Protein AF-X7YK56-F1 (afdb_monomer_lite)

Sequence (163 aa):
MDCATTHVDAEMVADALDAVDDEVVVVGERPVTVESLWHTVLRSVLGGCQGSVAVVHPSWWATSRVDVIKAAAGQLADSVTMRPRSSLLVRASPNPPHTTVIVEIASRMVVIIAATVGAEPRRGQPASVAEAVTRVIAATARRWRLWCSTHRAPSLELPRWPR

Radius of gyration: 20.04 Å; chains: 1; bounding box: 57×32×48 Å

Organism: NCBI:txid1299334

Foldseek 3Di:
DDQDQADADPVLVVQLVVCLVPQWDQDPNDIDGSLVSLLVRVCNRRVQDAEEEEDEDAPPDDVSSVVSNLVSVVVRYPHYHYDHNLVVVLVVDPDHQQLDWDWDDDPFWIWIDHPDIDIDGPDDDPVVSVVVVVVVSVVSVVVVVVCCVVDVPPPCPPPPDDD

Secondary structure (DSSP, 8-state):
---------HHHHHHHHHSTTSSEEEETTEEEEHHHHHHHHHHHHHTT--SEEEEEE-TTS-HHHHHHHHHHHHTT-SEEEEEEHHHHHHHH-SS-GGG--EEEE-SSEEEEESSSEEEEE--S-HHHHHHHHHHHHHHHHHHHHHHHHHSPPP---------

pLDDT: mean 86.3, std 15.3, range [30.53, 97.44]

Structure (mmCIF, N/CA/C/O backbone):
data_AF-X7YK56-F1
#
_entry.id   AF-X7YK56-F1
#
loop_
_atom_site.group_PDB
_atom_site.id
_atom_site.type_symbol
_atom_site.label_atom_id
_atom_site.label_alt_id
_atom_site.label_comp_id
_atom_site.label_asym_id
_atom_site.label_entity_id
_atom_site.label_seq_id
_atom_site.pdbx_PDB_ins_code
_atom_site.Cartn_x
_atom_site.Cartn_y
_atom_site.Cartn_z
_atom_site.occupancy
_atom_site.B_iso_or_equiv
_atom_site.auth_seq_id
_atom_site.auth_comp_id
_atom_site.auth_asym_id
_atom_site.auth_atom_id
_atom_site.pdbx_PDB_model_num
ATOM 1 N N . MET A 1 1 ? 6.144 -5.719 27.158 1.00 49.34 1 MET A N 1
ATOM 2 C CA . MET A 1 1 ? 5.076 -5.596 26.148 1.00 49.34 1 MET A CA 1
ATOM 3 C C . MET A 1 1 ? 5.137 -6.834 25.287 1.00 49.34 1 MET A C 1
ATOM 5 O O . MET A 1 1 ? 6.094 -6.962 24.537 1.00 49.34 1 MET A O 1
ATOM 9 N N . ASP A 1 2 ? 4.191 -7.752 25.452 1.00 52.22 2 ASP A N 1
ATOM 10 C CA . ASP A 1 2 ? 4.101 -8.936 24.602 1.00 52.22 2 ASP A CA 1
ATOM 11 C C . ASP A 1 2 ? 3.006 -8.669 23.565 1.00 52.22 2 ASP A C 1
ATOM 13 O O . ASP A 1 2 ? 1.824 -8.620 23.899 1.00 52.22 2 ASP A O 1
ATOM 17 N N . CYS A 1 3 ? 3.415 -8.357 22.336 1.00 56.16 3 CYS A N 1
ATOM 18 C CA . CYS A 1 3 ? 2.498 -8.197 21.212 1.00 56.16 3 CYS A CA 1
ATOM 19 C C . CYS A 1 3 ? 2.292 -9.570 20.584 1.00 56.16 3 CYS A C 1
ATOM 21 O O . CYS A 1 3 ? 2.964 -9.920 19.616 1.00 56.16 3 CYS A O 1
ATOM 23 N N . ALA A 1 4 ? 1.399 -10.373 21.159 1.00 58.31 4 ALA A N 1
ATOM 24 C CA . ALA A 1 4 ? 0.997 -11.612 20.517 1.00 58.31 4 ALA A CA 1
ATOM 25 C C . ALA A 1 4 ? 0.140 -11.266 19.293 1.00 58.31 4 ALA A C 1
ATOM 27 O O . ALA A 1 4 ? -0.966 -10.740 19.430 1.00 58.31 4 ALA A O 1
ATOM 28 N N . THR A 1 5 ? 0.649 -11.550 18.093 1.00 56.50 5 THR A N 1
ATOM 29 C CA . THR A 1 5 ? -0.147 -11.479 16.865 1.00 56.50 5 THR A CA 1
ATOM 30 C C . THR A 1 5 ? -1.326 -12.432 17.019 1.00 56.50 5 THR A C 1
ATOM 32 O O . THR A 1 5 ? -1.140 -13.649 17.071 1.00 56.50 5 THR A O 1
ATOM 35 N N . THR A 1 6 ? -2.538 -11.894 17.135 1.00 66.94 6 THR A N 1
ATOM 36 C CA . THR A 1 6 ? -3.734 -12.740 17.157 1.00 66.94 6 THR A CA 1
ATOM 37 C C . THR A 1 6 ? -4.018 -13.264 15.751 1.00 66.94 6 THR A C 1
ATOM 39 O O . THR A 1 6 ? -3.553 -12.698 14.760 1.00 66.94 6 THR A O 1
ATOM 42 N N . HIS A 1 7 ? -4.739 -14.381 15.647 1.00 76.00 7 HIS A N 1
ATOM 43 C CA . HIS A 1 7 ? -5.155 -14.910 14.352 1.00 76.00 7 HIS A CA 1
ATOM 44 C C . HIS A 1 7 ? -6.136 -13.928 13.699 1.00 76.00 7 HIS A C 1
ATOM 46 O O . HIS A 1 7 ? -7.290 -13.828 14.114 1.00 76.00 7 HIS A O 1
ATOM 52 N N . VAL A 1 8 ? -5.659 -13.195 12.696 1.00 80.88 8 VAL A N 1
ATOM 53 C CA . VAL A 1 8 ? -6.471 -12.257 11.920 1.00 80.88 8 VAL A CA 1
ATOM 54 C C . VAL A 1 8 ? -7.225 -13.035 10.850 1.00 80.88 8 VAL A C 1
ATOM 56 O O . VAL A 1 8 ? -6.650 -13.894 10.183 1.00 80.88 8 VAL A O 1
ATOM 59 N N . ASP A 1 9 ? -8.507 -12.731 10.687 1.00 89.19 9 ASP A N 1
ATOM 60 C CA . ASP A 1 9 ? -9.318 -13.281 9.606 1.00 89.19 9 ASP A CA 1
ATOM 61 C C . ASP A 1 9 ? -8.779 -12.812 8.242 1.00 89.19 9 ASP A C 1
ATOM 63 O O . ASP A 1 9 ? -8.762 -11.618 7.933 1.00 89.19 9 ASP A O 1
ATOM 67 N N . ALA A 1 10 ? -8.299 -13.763 7.440 1.00 89.88 10 ALA A N 1
ATOM 68 C CA . ALA A 1 10 ? -7.692 -13.487 6.146 1.00 89.88 10 ALA A CA 1
ATOM 69 C C . ALA A 1 10 ? -8.702 -12.962 5.114 1.00 89.88 10 ALA A C 1
ATOM 71 O O . ALA A 1 10 ? -8.313 -12.172 4.255 1.00 89.88 10 ALA A O 1
ATOM 72 N N . GLU A 1 11 ? -9.972 -13.368 5.203 1.00 90.38 11 GLU A N 1
ATOM 73 C CA . GLU A 1 11 ? -11.037 -12.893 4.313 1.00 90.38 11 GLU A CA 1
ATOM 74 C C . GLU A 1 11 ? -11.353 -11.427 4.619 1.00 90.38 11 GLU A C 1
ATOM 76 O O . GLU A 1 11 ? -11.296 -10.581 3.732 1.00 90.38 11 GLU A O 1
ATOM 81 N N . MET A 1 12 ? -11.497 -11.084 5.901 1.00 91.38 12 MET A N 1
ATOM 82 C CA . MET A 1 12 ? -11.700 -9.699 6.339 1.00 91.38 12 MET A CA 1
ATOM 83 C C . MET A 1 12 ? -10.543 -8.768 5.936 1.00 91.38 12 MET A C 1
ATOM 85 O O . MET A 1 12 ? -10.759 -7.605 5.590 1.00 91.38 12 MET A O 1
ATOM 89 N N . VAL A 1 13 ? -9.299 -9.259 5.982 1.00 93.12 13 VAL A N 1
ATOM 90 C CA . VAL A 1 13 ? -8.125 -8.506 5.507 1.00 93.12 13 VAL A CA 1
ATOM 91 C C . VAL A 1 13 ? -8.171 -8.309 3.993 1.00 93.12 13 VAL A C 1
ATOM 93 O O . VAL A 1 13 ? -7.821 -7.227 3.520 1.00 93.12 13 VAL A O 1
ATOM 96 N N . ALA A 1 14 ? -8.576 -9.331 3.238 1.00 91.94 14 ALA A N 1
ATOM 97 C CA . ALA A 1 14 ? -8.719 -9.234 1.790 1.00 91.94 14 ALA A CA 1
ATOM 98 C C . ALA A 1 14 ? -9.797 -8.208 1.411 1.00 91.94 14 ALA A C 1
ATOM 100 O O . ALA A 1 14 ? -9.500 -7.295 0.644 1.00 91.94 14 ALA A O 1
ATOM 101 N N . ASP A 1 15 ? -10.972 -8.271 2.040 1.00 93.50 15 ASP A N 1
ATOM 102 C CA . ASP A 1 15 ? -12.063 -7.313 1.832 1.00 93.50 15 ASP A CA 1
ATOM 103 C C . ASP A 1 15 ? -11.620 -5.875 2.128 1.00 93.50 15 ASP A C 1
ATOM 105 O O . ASP A 1 15 ? -11.882 -4.958 1.350 1.00 93.50 15 ASP A O 1
ATOM 109 N N . ALA A 1 16 ? -10.890 -5.665 3.228 1.00 95.19 16 ALA A N 1
ATOM 110 C CA . ALA A 1 16 ? -10.372 -4.347 3.589 1.00 95.19 16 ALA A CA 1
ATOM 111 C C . ALA A 1 16 ? -9.365 -3.808 2.559 1.00 95.19 16 ALA A C 1
ATOM 113 O O . ALA A 1 16 ? -9.352 -2.610 2.264 1.00 95.19 16 ALA A O 1
ATOM 114 N N . LEU A 1 17 ? -8.508 -4.680 2.017 1.00 94.06 17 LEU A N 1
ATOM 115 C CA . LEU A 1 17 ? -7.522 -4.327 0.995 1.00 94.06 17 LEU A CA 1
ATOM 116 C C . LEU A 1 17 ? -8.164 -4.028 -0.362 1.00 94.06 17 LEU A C 1
ATOM 118 O O . LEU A 1 17 ? -7.694 -3.115 -1.047 1.00 94.06 17 LEU A O 1
ATOM 122 N N . ASP A 1 18 ? -9.197 -4.776 -0.741 1.00 93.25 18 ASP A N 1
ATOM 123 C CA . ASP A 1 18 ? -9.909 -4.593 -2.005 1.00 93.25 18 ASP A CA 1
ATOM 124 C C . ASP A 1 18 ? -10.793 -3.342 -1.973 1.00 93.25 18 ASP A C 1
ATOM 126 O O . ASP A 1 18 ? -10.782 -2.572 -2.932 1.00 93.25 18 ASP A O 1
ATOM 130 N N . ALA A 1 19 ? -11.452 -3.074 -0.842 1.00 95.62 19 ALA A N 1
ATOM 131 C CA . ALA A 1 19 ? -12.319 -1.913 -0.655 1.00 95.62 19 ALA A CA 1
ATOM 132 C C . ALA A 1 19 ? -11.589 -0.637 -0.203 1.00 95.62 19 ALA A C 1
ATOM 134 O O . ALA A 1 19 ? -12.224 0.360 0.114 1.00 95.62 19 ALA A O 1
ATOM 135 N N . VAL A 1 20 ? -10.253 -0.624 -0.128 1.00 95.81 20 VAL A N 1
ATOM 136 C CA . VAL A 1 20 ? -9.492 0.504 0.453 1.00 95.81 20 VAL A CA 1
ATOM 137 C C . VAL A 1 20 ? -9.708 1.852 -0.258 1.00 95.81 20 VAL A C 1
ATOM 139 O O . VAL A 1 20 ? -9.440 2.898 0.330 1.00 95.81 20 VAL A O 1
ATOM 142 N N . ASP A 1 21 ? -10.149 1.833 -1.519 1.00 95.19 21 ASP A N 1
ATOM 143 C CA . ASP A 1 21 ? -10.480 3.041 -2.288 1.00 95.19 21 ASP A CA 1
ATOM 144 C C . ASP A 1 21 ? -11.968 3.434 -2.198 1.00 95.19 21 ASP A C 1
ATOM 146 O O . ASP A 1 21 ? -12.344 4.488 -2.711 1.00 95.19 21 ASP A O 1
ATOM 150 N N . ASP A 1 22 ? -12.802 2.605 -1.570 1.00 95.25 22 ASP A N 1
ATOM 151 C CA . ASP A 1 22 ? -14.240 2.813 -1.437 1.00 95.25 22 ASP A CA 1
ATOM 152 C C . ASP A 1 22 ? -14.585 3.513 -0.112 1.00 95.25 22 ASP A C 1
ATOM 154 O O . ASP A 1 22 ? -13.800 3.564 0.837 1.00 95.25 22 ASP A O 1
ATOM 158 N N . GLU A 1 23 ? -15.796 4.063 -0.024 1.00 93.31 23 GLU A N 1
ATOM 159 C CA . GLU A 1 23 ? -16.310 4.649 1.223 1.00 93.31 23 GLU A CA 1
ATOM 160 C C . GLU A 1 23 ? -16.947 3.579 2.129 1.00 93.31 23 GLU A C 1
ATOM 162 O O . GLU A 1 23 ? -16.800 3.589 3.357 1.00 93.31 23 GLU A O 1
ATOM 167 N N . VAL A 1 24 ? -17.644 2.624 1.508 1.00 95.31 24 VAL A N 1
ATOM 168 C CA . VAL A 1 24 ? -18.434 1.576 2.159 1.00 95.31 24 VAL A CA 1
ATOM 169 C C . VAL A 1 24 ? -18.203 0.253 1.440 1.00 95.31 24 VAL A C 1
ATOM 171 O O . VAL A 1 24 ? -18.140 0.207 0.215 1.00 95.31 24 VAL A O 1
ATOM 174 N N . VAL A 1 25 ? -18.150 -0.829 2.211 1.00 95.31 25 VAL A N 1
ATOM 175 C CA . VAL A 1 25 ? -18.072 -2.210 1.728 1.00 95.31 25 VAL A CA 1
ATOM 176 C C . VAL A 1 25 ? -19.133 -3.059 2.418 1.00 95.31 25 VAL A C 1
ATOM 178 O O . VAL A 1 25 ? -19.546 -2.764 3.540 1.00 95.31 25 VAL A O 1
ATOM 181 N N . VAL A 1 26 ? -19.615 -4.100 1.744 1.00 93.31 26 VAL A N 1
ATOM 182 C CA . VAL A 1 26 ? -20.543 -5.068 2.336 1.00 93.31 26 VAL A CA 1
ATOM 183 C C . VAL A 1 26 ? -19.733 -6.230 2.897 1.00 93.31 26 VAL A C 1
ATOM 185 O O . VAL A 1 26 ? -19.114 -6.962 2.135 1.00 93.31 26 VAL A O 1
ATOM 188 N N . VAL A 1 27 ? -19.755 -6.401 4.219 1.00 89.44 27 VAL A N 1
ATOM 189 C CA . VAL A 1 27 ? -19.132 -7.544 4.904 1.00 89.44 27 VAL A CA 1
ATOM 190 C C . VAL A 1 27 ? -20.251 -8.466 5.381 1.00 89.44 27 VAL A C 1
ATOM 192 O O . VAL A 1 27 ? -21.111 -8.064 6.175 1.00 89.44 27 VAL A O 1
ATOM 195 N N . GLY A 1 28 ? -20.283 -9.691 4.850 1.00 86.75 28 GLY A N 1
ATOM 196 C CA . GLY A 1 28 ? -21.448 -10.572 4.951 1.00 86.75 28 GLY A CA 1
ATOM 197 C C . GLY A 1 28 ? -22.653 -9.960 4.230 1.00 86.75 28 GLY A C 1
ATOM 198 O O . GLY A 1 28 ? -22.683 -9.896 3.008 1.00 86.75 28 GLY A O 1
ATOM 199 N N . GLU A 1 29 ? -23.635 -9.471 4.990 1.00 89.50 29 GLU A N 1
ATOM 200 C CA . GLU A 1 29 ? -24.853 -8.830 4.459 1.00 89.50 29 GLU A CA 1
ATOM 201 C C . GLU A 1 29 ? -25.036 -7.390 4.968 1.00 89.50 29 GLU A C 1
ATOM 203 O O . GLU A 1 29 ? -26.120 -6.811 4.864 1.00 89.50 29 GLU A O 1
ATOM 208 N N . ARG A 1 30 ? -23.998 -6.801 5.577 1.00 92.62 30 ARG A N 1
ATOM 209 C CA . ARG A 1 30 ? -24.093 -5.486 6.223 1.00 92.62 30 ARG A CA 1
ATOM 210 C C . ARG A 1 30 ? -23.157 -4.474 5.565 1.00 92.62 30 ARG A C 1
ATOM 212 O O . ARG A 1 30 ? -21.960 -4.748 5.481 1.00 92.62 30 ARG A O 1
ATOM 219 N N . PRO A 1 31 ? -23.660 -3.294 5.153 1.00 95.44 31 PRO A N 1
ATOM 220 C CA . PRO A 1 31 ? -22.794 -2.202 4.736 1.00 95.44 31 PRO A CA 1
ATOM 221 C C . PRO A 1 31 ? -22.035 -1.654 5.951 1.00 95.44 31 PRO A C 1
ATOM 223 O O . PRO A 1 31 ? -22.635 -1.338 6.981 1.00 95.44 31 PRO A O 1
ATOM 226 N N . VAL A 1 32 ? -20.716 -1.536 5.827 1.00 95.75 32 VAL A N 1
ATOM 227 C CA . VAL A 1 32 ? -19.817 -0.967 6.837 1.00 95.75 32 VAL A CA 1
ATOM 228 C C . VAL A 1 32 ? -18.891 0.053 6.187 1.00 95.75 32 VAL A C 1
ATOM 230 O O . VAL A 1 32 ? -18.503 -0.104 5.030 1.00 95.75 32 VAL A O 1
ATOM 233 N N . THR A 1 33 ? -18.517 1.107 6.916 1.00 95.25 33 THR A N 1
ATOM 234 C CA . THR A 1 33 ? -17.521 2.050 6.393 1.00 95.25 33 THR A CA 1
ATOM 235 C C . THR A 1 33 ? -16.159 1.374 6.314 1.00 95.25 33 THR A C 1
ATOM 237 O O . THR A 1 33 ? -15.788 0.590 7.195 1.00 95.25 33 THR A O 1
ATOM 240 N N . VAL A 1 34 ? -15.390 1.705 5.280 1.00 95.56 34 VAL A N 1
ATOM 241 C CA . VAL A 1 34 ? -14.033 1.173 5.094 1.00 95.56 34 VAL A CA 1
ATOM 242 C C . VAL A 1 34 ? -13.131 1.546 6.276 1.00 95.56 34 VAL A C 1
ATOM 244 O O . VAL A 1 34 ? -12.348 0.719 6.739 1.00 95.56 34 VAL A O 1
ATOM 247 N N . GLU A 1 35 ? -13.315 2.732 6.863 1.00 93.44 35 GLU A N 1
ATOM 248 C CA . GLU A 1 35 ? -12.637 3.131 8.105 1.00 93.44 35 GLU A CA 1
ATOM 249 C C . GLU A 1 35 ? -12.936 2.173 9.274 1.00 93.44 35 GLU A C 1
ATOM 251 O O . GLU A 1 35 ? -12.015 1.712 9.953 1.00 93.44 35 GLU A O 1
ATOM 256 N N . SER A 1 36 ? -14.210 1.821 9.489 1.00 93.12 36 SER A N 1
ATOM 257 C CA . SER A 1 36 ? -14.619 0.908 10.569 1.00 93.12 36 SER A CA 1
ATOM 258 C C . SER A 1 36 ? -14.080 -0.507 10.359 1.00 93.12 36 SER A C 1
ATOM 260 O O . SER A 1 36 ? -13.690 -1.182 11.322 1.00 93.12 36 SER A O 1
ATOM 262 N N . LEU A 1 37 ? -14.035 -0.958 9.101 1.00 95.50 37 LEU A N 1
ATOM 263 C CA . LEU A 1 37 ? -13.441 -2.238 8.733 1.00 95.50 37 LEU A CA 1
ATOM 264 C C . LEU A 1 37 ? -11.935 -2.244 9.029 1.00 95.50 37 LEU A C 1
ATOM 266 O O . LEU A 1 37 ? -11.458 -3.132 9.736 1.00 95.50 37 LEU A O 1
ATOM 270 N N . TRP A 1 38 ? -11.197 -1.217 8.596 1.00 96.06 38 TRP A N 1
ATOM 271 C CA . TRP A 1 38 ? -9.764 -1.092 8.879 1.00 96.06 38 TRP A CA 1
ATOM 272 C C . TRP A 1 38 ? -9.453 -0.998 10.367 1.00 96.06 38 TRP A C 1
ATOM 274 O O . TRP A 1 38 ? -8.505 -1.633 10.831 1.00 96.06 38 TRP A O 1
ATOM 284 N N . HIS A 1 39 ? -10.265 -0.277 11.143 1.00 93.56 39 HIS A N 1
ATOM 285 C CA . HIS A 1 39 ? -10.125 -0.265 12.595 1.00 93.56 39 HIS A CA 1
ATOM 286 C C . HIS A 1 39 ? -10.285 -1.681 13.170 1.00 93.56 39 HIS A C 1
ATOM 288 O O . HIS A 1 39 ? -9.540 -2.075 14.070 1.00 93.56 39 HIS A O 1
ATOM 294 N N . THR A 1 40 ? -11.239 -2.467 12.674 1.00 93.38 40 THR A N 1
ATOM 295 C CA . THR A 1 40 ? -11.474 -3.836 13.155 1.00 93.38 40 THR A CA 1
ATOM 296 C C . THR A 1 40 ? -10.319 -4.769 12.808 1.00 93.38 40 THR A C 1
ATOM 298 O O . THR A 1 40 ? -9.802 -5.442 13.703 1.00 93.38 40 THR A O 1
ATOM 301 N N . VAL A 1 41 ? -9.848 -4.724 11.560 1.00 94.12 41 VAL A N 1
ATOM 302 C CA . VAL A 1 41 ? -8.669 -5.470 11.100 1.00 94.12 41 VAL A CA 1
ATOM 303 C C . VAL A 1 41 ? -7.445 -5.122 11.946 1.00 94.12 41 VAL A C 1
ATOM 305 O O . VAL A 1 41 ? -6.813 -6.008 12.519 1.00 94.12 41 VAL A O 1
ATOM 308 N N . LEU A 1 42 ? -7.126 -3.833 12.098 1.00 93.06 42 LEU A N 1
ATOM 309 C CA . LEU A 1 42 ? -5.947 -3.396 12.846 1.00 93.06 42 LEU A CA 1
ATOM 310 C C . LEU A 1 42 ? -6.048 -3.714 14.339 1.00 93.06 42 LEU A C 1
ATOM 312 O O . LEU A 1 42 ? -5.045 -4.083 14.943 1.00 93.06 42 LEU A O 1
ATOM 316 N N . ARG A 1 43 ? -7.241 -3.637 14.940 1.00 91.62 43 ARG A N 1
ATOM 317 C CA . ARG A 1 43 ? -7.447 -4.029 16.343 1.00 91.62 43 ARG A CA 1
ATOM 318 C C . ARG A 1 43 ? -7.096 -5.501 16.559 1.00 91.62 43 ARG A C 1
ATOM 320 O O . ARG A 1 43 ? -6.460 -5.826 17.558 1.00 91.62 43 ARG A O 1
ATOM 327 N N . SER A 1 44 ? -7.477 -6.369 15.619 1.00 90.00 44 SER A N 1
ATOM 328 C CA . SER A 1 44 ? -7.109 -7.788 15.641 1.00 90.00 44 SER A CA 1
ATOM 329 C C . SER A 1 44 ? -5.602 -7.973 15.437 1.00 90.00 44 SER A C 1
ATOM 331 O O . SER A 1 44 ? -4.951 -8.598 16.273 1.00 90.00 44 SER A O 1
ATOM 333 N N . VAL A 1 45 ? -5.014 -7.352 14.407 1.00 89.06 45 VAL A N 1
ATOM 334 C CA . VAL A 1 45 ? -3.566 -7.434 14.123 1.00 89.06 45 VAL A CA 1
ATOM 335 C C . VAL A 1 45 ? -2.727 -7.018 15.333 1.00 89.06 45 VAL A C 1
ATOM 337 O O . VAL A 1 45 ? -1.755 -7.687 15.673 1.00 89.06 45 VAL A O 1
ATOM 340 N N . LEU A 1 46 ? -3.096 -5.913 15.982 1.00 86.94 46 LEU A N 1
ATOM 341 C CA . LEU A 1 46 ? -2.331 -5.339 17.085 1.00 86.94 46 LEU A CA 1
ATOM 342 C C . LEU A 1 46 ? -2.542 -6.070 18.413 1.00 86.94 46 LEU A C 1
ATOM 344 O O . LEU A 1 46 ? -1.777 -5.824 19.338 1.00 86.94 46 LEU A O 1
ATOM 348 N N . GLY A 1 47 ? -3.564 -6.924 18.546 1.00 82.38 47 GLY A N 1
ATOM 349 C CA . GLY A 1 47 ? -3.781 -7.732 19.754 1.00 82.38 47 GLY A CA 1
ATOM 350 C C . GLY A 1 47 ? -3.893 -6.925 21.057 1.00 82.38 47 GLY A C 1
ATOM 351 O O . GLY A 1 47 ? -3.595 -7.448 22.126 1.00 82.38 47 GLY A O 1
ATOM 352 N N . GLY A 1 48 ? -4.277 -5.644 20.982 1.00 72.31 48 GLY A N 1
ATOM 353 C CA . GLY A 1 48 ? -4.315 -4.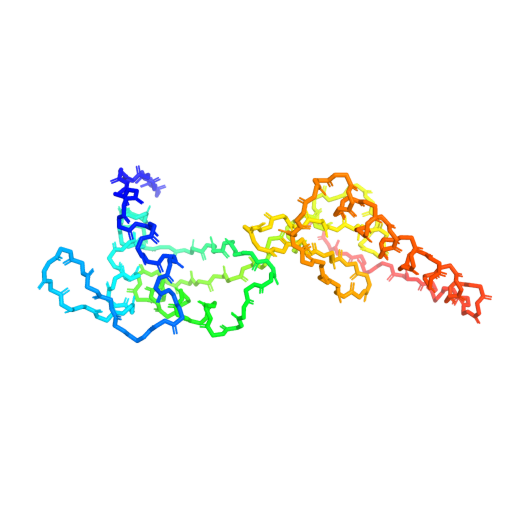731 22.133 1.00 72.31 48 GLY A CA 1
ATOM 354 C C . GLY A 1 48 ? -3.005 -3.989 22.439 1.00 72.31 48 GLY A C 1
ATOM 355 O O . GLY A 1 48 ? -2.898 -3.375 23.498 1.00 72.31 48 GLY A O 1
ATOM 356 N N . CYS A 1 49 ? -2.008 -4.007 21.547 1.00 69.44 49 CYS A N 1
ATOM 357 C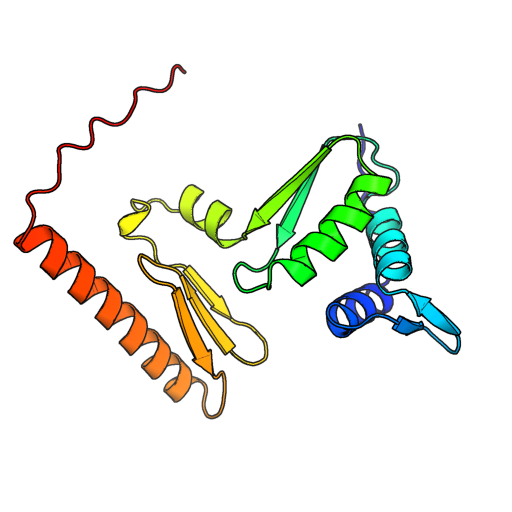 CA . CYS A 1 49 ? -0.772 -3.241 21.723 1.00 69.44 49 CYS A CA 1
ATOM 358 C C . CYS A 1 49 ? -1.016 -1.726 21.706 1.00 69.44 49 CYS A C 1
ATOM 360 O O . CYS A 1 49 ? -1.353 -1.148 20.678 1.00 69.44 49 CYS A O 1
ATOM 362 N N . GLN A 1 50 ? -0.777 -1.086 22.852 1.00 69.50 50 GLN A N 1
ATOM 363 C CA . GLN A 1 50 ? -0.932 0.355 23.088 1.00 69.50 50 GLN A CA 1
ATOM 364 C C . GLN A 1 50 ? 0.428 1.071 22.990 1.00 69.50 50 GLN A C 1
ATOM 366 O O . GLN A 1 50 ? 0.882 1.688 23.941 1.00 69.50 50 GLN A O 1
ATOM 371 N N . GLY A 1 51 ? 1.161 0.885 21.891 1.00 84.25 51 GLY A N 1
ATOM 372 C CA . GLY A 1 51 ? 2.521 1.422 21.744 1.00 84.25 51 GLY A CA 1
ATOM 373 C C . GLY A 1 51 ? 2.764 2.063 20.385 1.00 84.25 51 GLY A C 1
ATOM 374 O O . GLY A 1 51 ? 1.831 2.352 19.642 1.00 84.25 51 GLY A O 1
ATOM 375 N N . SER A 1 52 ? 4.033 2.271 20.032 1.00 90.62 52 SER A N 1
ATOM 376 C CA . SER A 1 52 ? 4.406 2.724 18.690 1.00 90.62 52 SER A CA 1
ATOM 377 C C . SER A 1 52 ? 4.201 1.625 17.649 1.00 90.62 52 SER A C 1
ATOM 379 O O . SER A 1 52 ? 4.805 0.556 17.731 1.00 90.62 52 SER A O 1
ATOM 381 N N . VAL A 1 53 ? 3.407 1.924 16.624 1.00 91.31 53 VAL A N 1
ATOM 382 C CA . VAL A 1 53 ? 3.145 1.033 15.491 1.00 91.31 53 VAL A CA 1
ATOM 383 C C . VAL A 1 53 ? 3.835 1.574 14.244 1.00 91.31 53 VAL A C 1
ATOM 385 O O . VAL A 1 53 ? 3.692 2.741 13.872 1.00 91.31 53 VAL A O 1
ATOM 388 N N . ALA A 1 54 ? 4.581 0.707 13.564 1.00 93.19 54 ALA A N 1
ATOM 389 C CA . ALA A 1 54 ? 5.114 0.983 12.238 1.00 93.19 54 ALA A CA 1
ATOM 390 C C . ALA A 1 54 ? 4.294 0.220 11.195 1.00 93.19 54 ALA A C 1
ATOM 392 O O . ALA A 1 54 ? 4.265 -1.008 11.205 1.00 93.19 54 ALA A O 1
ATOM 393 N N . VAL A 1 55 ? 3.665 0.946 10.272 1.00 94.62 55 VAL A N 1
ATOM 394 C CA . VAL A 1 55 ? 2.937 0.347 9.149 1.00 94.62 55 VAL A CA 1
ATOM 395 C C . VAL A 1 55 ? 3.793 0.455 7.899 1.00 94.62 55 VAL A C 1
ATOM 397 O O . VAL A 1 55 ? 4.161 1.550 7.463 1.00 94.62 55 VAL A O 1
ATOM 400 N N . VAL A 1 56 ? 4.104 -0.697 7.308 1.00 96.44 56 VAL A N 1
ATOM 401 C CA . VAL A 1 56 ? 4.820 -0.780 6.036 1.00 96.44 56 VAL A CA 1
ATOM 402 C C . VAL A 1 56 ? 3.813 -0.983 4.917 1.00 96.44 56 VAL A C 1
ATOM 404 O O . VAL A 1 56 ? 3.141 -2.008 4.868 1.00 96.44 56 VAL A O 1
ATOM 407 N N . HIS A 1 57 ? 3.732 -0.026 3.999 1.00 95.88 57 HIS A N 1
ATOM 408 C CA . HIS A 1 57 ? 2.792 -0.077 2.880 1.00 95.88 57 HIS A CA 1
ATOM 409 C C . HIS A 1 57 ? 3.524 -0.206 1.536 1.00 95.88 57 HIS A C 1
ATOM 411 O O . HIS A 1 57 ? 4.704 0.159 1.435 1.00 95.88 57 HIS A O 1
ATOM 417 N N . PRO A 1 58 ? 2.855 -0.711 0.481 1.00 95.75 58 PRO A N 1
ATOM 418 C CA . PRO A 1 58 ? 3.384 -0.626 -0.870 1.00 95.75 58 PRO A CA 1
ATOM 419 C C . PRO A 1 58 ? 3.726 0.805 -1.250 1.00 95.75 58 PRO A C 1
ATOM 421 O O . PRO A 1 58 ? 2.960 1.733 -0.995 1.00 95.75 58 PRO A O 1
ATOM 424 N N . SER A 1 59 ? 4.881 0.987 -1.876 1.00 95.19 59 SER A N 1
ATOM 425 C CA . SER A 1 59 ? 5.367 2.319 -2.227 1.00 95.19 59 SER A CA 1
ATOM 426 C C . SER A 1 59 ? 4.559 2.975 -3.344 1.00 95.19 59 SER A C 1
ATOM 428 O O . SER A 1 59 ? 4.678 4.177 -3.550 1.00 95.19 59 SER A O 1
ATOM 430 N N . TRP A 1 60 ? 3.756 2.190 -4.063 1.00 93.75 60 TRP A N 1
ATOM 431 C CA . TRP A 1 60 ? 2.858 2.659 -5.115 1.00 93.75 60 TRP A CA 1
ATOM 432 C C . TRP A 1 60 ? 1.457 3.032 -4.628 1.00 93.75 60 TRP A C 1
ATOM 434 O O . TRP A 1 60 ? 0.653 3.498 -5.431 1.00 93.75 60 TRP A O 1
ATOM 444 N N . TRP A 1 61 ? 1.137 2.813 -3.349 1.00 94.94 61 TRP A N 1
ATOM 445 C CA . TRP A 1 61 ? -0.149 3.247 -2.810 1.00 94.94 61 TRP A CA 1
ATOM 446 C C . TRP A 1 61 ? -0.292 4.763 -2.899 1.00 94.94 61 TRP A C 1
ATOM 448 O O . TRP A 1 61 ? 0.620 5.505 -2.533 1.00 94.94 61 TRP A O 1
ATOM 458 N N . ALA A 1 62 ? -1.461 5.206 -3.359 1.00 93.88 62 ALA A N 1
ATOM 459 C CA . ALA A 1 62 ? -1.847 6.603 -3.274 1.00 93.88 62 ALA A CA 1
ATOM 460 C C . ALA A 1 62 ? -1.879 7.053 -1.807 1.00 93.88 62 ALA A C 1
ATOM 462 O O . ALA A 1 62 ? -2.206 6.265 -0.915 1.00 93.88 62 ALA A O 1
ATOM 463 N N . THR A 1 63 ? -1.578 8.330 -1.566 1.00 95.75 63 THR A N 1
ATOM 464 C CA . THR A 1 63 ? -1.599 8.915 -0.218 1.00 95.75 63 THR A CA 1
ATOM 465 C C . THR A 1 63 ? -2.951 8.712 0.465 1.00 95.75 63 THR A C 1
ATOM 467 O O . THR A 1 63 ? -2.971 8.387 1.642 1.00 95.75 63 THR A O 1
ATOM 470 N N . SER A 1 64 ? -4.058 8.765 -0.286 1.00 95.50 64 SER A N 1
ATOM 471 C CA . SER A 1 64 ? -5.409 8.499 0.230 1.00 95.50 64 SER A CA 1
ATOM 472 C C . SER A 1 64 ? -5.531 7.134 0.913 1.00 95.50 64 SER A C 1
ATOM 474 O O . SER A 1 64 ? -6.011 7.059 2.040 1.00 95.50 64 SER A O 1
ATOM 476 N N . ARG A 1 65 ? -5.024 6.060 0.290 1.00 96.00 65 ARG A N 1
ATOM 477 C CA . ARG A 1 65 ? -5.006 4.721 0.903 1.00 96.00 65 ARG A CA 1
ATOM 478 C C . ARG A 1 65 ? -4.183 4.717 2.187 1.00 96.00 65 ARG A C 1
ATOM 480 O O . ARG A 1 65 ? -4.588 4.135 3.185 1.00 96.00 65 ARG A O 1
ATOM 487 N N . VAL A 1 66 ? -3.019 5.369 2.169 1.00 97.06 66 VAL A N 1
ATOM 488 C CA . VAL A 1 66 ? -2.137 5.469 3.344 1.00 97.06 66 VAL A CA 1
ATOM 489 C C . VAL A 1 66 ? -2.829 6.223 4.483 1.00 97.06 66 VAL A C 1
ATOM 491 O O . VAL A 1 66 ? -2.708 5.804 5.634 1.00 97.06 66 VAL A O 1
ATOM 494 N N . ASP A 1 67 ? -3.572 7.284 4.174 1.00 95.94 67 ASP A N 1
ATOM 495 C CA . ASP A 1 67 ? -4.293 8.098 5.152 1.00 95.94 67 ASP A CA 1
ATOM 496 C C . ASP A 1 67 ? -5.432 7.321 5.822 1.00 95.94 67 ASP A C 1
ATOM 498 O O . ASP A 1 67 ? -5.563 7.408 7.042 1.00 95.94 67 ASP A O 1
ATOM 502 N N . VAL A 1 68 ? -6.173 6.486 5.080 1.00 95.88 68 VAL A N 1
ATOM 503 C CA . VAL A 1 68 ? -7.193 5.578 5.648 1.00 95.88 68 VAL A CA 1
ATOM 504 C C . VAL A 1 68 ? -6.575 4.659 6.704 1.00 95.88 68 VAL A C 1
ATOM 506 O O . VAL A 1 68 ? -7.051 4.596 7.840 1.00 95.88 68 VAL A O 1
ATOM 509 N N . ILE A 1 69 ? -5.462 3.993 6.375 1.00 95.56 69 ILE A N 1
ATOM 510 C CA . ILE A 1 69 ? -4.794 3.088 7.324 1.00 95.56 69 ILE A CA 1
ATOM 511 C C . ILE A 1 69 ? -4.230 3.856 8.514 1.00 95.56 69 ILE A C 1
ATOM 513 O O . ILE A 1 69 ? -4.319 3.400 9.653 1.00 95.56 69 ILE A O 1
ATOM 517 N N . LYS A 1 70 ? -3.635 5.025 8.263 1.00 95.75 70 LYS A N 1
ATOM 518 C CA . LYS A 1 70 ? -3.049 5.862 9.308 1.00 95.75 70 LYS A CA 1
ATOM 519 C C . LYS A 1 70 ? -4.115 6.350 10.289 1.00 95.75 70 LYS A C 1
ATOM 521 O O . LYS A 1 70 ? -3.864 6.319 11.491 1.00 95.75 70 LYS A O 1
ATOM 526 N N . ALA A 1 71 ? -5.276 6.774 9.792 1.00 94.50 71 ALA A N 1
ATOM 527 C CA . ALA A 1 71 ? -6.399 7.206 10.616 1.00 94.50 71 ALA A CA 1
ATOM 528 C C . ALA A 1 71 ? -6.911 6.058 11.496 1.00 94.50 71 ALA A C 1
ATOM 530 O O . ALA A 1 71 ? -7.006 6.220 12.711 1.00 94.50 71 ALA A O 1
ATOM 531 N N . ALA A 1 72 ? -7.137 4.876 10.916 1.00 94.31 72 ALA A N 1
ATOM 532 C CA . ALA A 1 72 ? -7.580 3.700 11.663 1.00 94.31 72 ALA A CA 1
ATOM 533 C C . ALA A 1 72 ? -6.541 3.229 12.703 1.00 94.31 72 ALA A C 1
ATOM 535 O O . ALA A 1 72 ? -6.891 2.910 13.837 1.00 94.31 72 ALA A O 1
ATOM 536 N N . ALA A 1 73 ? -5.249 3.232 12.357 1.00 92.94 73 ALA A N 1
ATOM 537 C CA . ALA A 1 73 ? -4.172 2.877 13.284 1.00 92.94 73 ALA A CA 1
ATOM 538 C C . ALA A 1 73 ? -4.014 3.901 14.420 1.00 92.94 73 ALA A C 1
ATOM 540 O O . ALA A 1 73 ? -3.719 3.523 15.552 1.00 92.94 73 ALA A O 1
ATOM 541 N N . GLY A 1 74 ? -4.219 5.191 14.135 1.00 93.12 74 GLY A N 1
ATOM 542 C CA . GLY A 1 74 ? -4.099 6.272 15.117 1.00 93.12 74 GLY A CA 1
ATOM 543 C C . GLY A 1 74 ? -5.152 6.219 16.225 1.00 93.12 74 GLY A C 1
ATOM 544 O O . GLY A 1 74 ? -4.932 6.776 17.293 1.00 93.12 74 GLY A O 1
ATOM 545 N N . GLN A 1 75 ? -6.263 5.512 16.005 1.00 92.44 75 GLN A N 1
ATOM 546 C CA . GLN A 1 75 ? -7.277 5.255 17.035 1.00 92.44 75 GLN A CA 1
ATOM 547 C C . GLN A 1 75 ? -6.862 4.142 18.014 1.00 92.44 75 GLN A C 1
ATOM 549 O O . GLN A 1 75 ? -7.483 3.971 19.060 1.00 92.44 75 GLN A O 1
ATOM 554 N N . LEU A 1 76 ? -5.826 3.368 17.676 1.00 91.56 76 LEU A N 1
ATOM 555 C CA . LEU A 1 76 ? -5.424 2.155 18.392 1.00 91.56 76 LEU A CA 1
ATOM 556 C C . LEU A 1 76 ? -4.060 2.264 19.085 1.00 91.56 76 LEU A C 1
ATOM 558 O O . LEU A 1 76 ? -3.785 1.484 19.996 1.00 91.56 76 LEU A O 1
ATOM 562 N N . ALA A 1 77 ? -3.207 3.187 18.638 1.00 91.69 77 ALA A N 1
ATOM 563 C CA . ALA A 1 77 ? -1.798 3.265 19.005 1.00 91.69 77 ALA A CA 1
ATOM 564 C C . ALA A 1 77 ? -1.380 4.694 19.375 1.00 91.69 77 ALA A C 1
ATOM 566 O O . ALA A 1 77 ? -1.775 5.648 18.708 1.00 91.69 77 ALA A O 1
ATOM 567 N N . ASP A 1 78 ? -0.492 4.830 20.364 1.00 92.00 78 ASP A N 1
ATOM 568 C CA . ASP A 1 78 ? 0.027 6.127 20.830 1.00 92.00 78 ASP A CA 1
ATOM 569 C C . ASP A 1 78 ? 0.759 6.901 19.727 1.00 92.00 78 ASP A C 1
ATOM 571 O O . ASP A 1 78 ? 0.797 8.131 19.704 1.00 92.00 78 ASP A O 1
ATOM 575 N N . SER A 1 79 ? 1.400 6.174 18.810 1.00 93.06 79 SER A N 1
ATOM 576 C CA . SER A 1 79 ? 2.104 6.762 17.674 1.00 93.06 79 SER A CA 1
ATOM 577 C C . SER A 1 79 ? 2.129 5.808 16.490 1.00 93.06 79 SER A C 1
ATOM 579 O O . SER A 1 79 ? 2.392 4.613 16.632 1.00 93.06 79 SER A O 1
ATOM 581 N N . VAL A 1 80 ? 1.901 6.356 15.297 1.00 94.56 80 VAL A N 1
ATOM 582 C CA . VAL A 1 80 ? 1.881 5.595 14.046 1.00 94.56 80 VAL A CA 1
ATOM 583 C C . VAL A 1 80 ? 2.904 6.173 13.083 1.00 94.56 80 VAL A C 1
ATOM 585 O O . VAL A 1 80 ? 2.842 7.345 12.710 1.00 94.56 80 VAL A O 1
ATOM 588 N N . THR A 1 81 ? 3.839 5.335 12.641 1.00 96.19 81 THR A N 1
ATOM 589 C CA . THR A 1 81 ? 4.791 5.689 11.587 1.00 96.19 81 THR A CA 1
ATOM 590 C C . THR A 1 81 ? 4.458 4.933 10.310 1.00 96.19 81 THR A C 1
ATOM 592 O O . THR A 1 81 ? 4.599 3.713 10.247 1.00 96.19 81 THR A O 1
ATOM 595 N N . MET A 1 82 ? 4.092 5.667 9.260 1.00 97.25 82 MET A N 1
ATOM 596 C CA . MET A 1 82 ? 3.903 5.103 7.923 1.00 97.25 82 MET A CA 1
ATOM 597 C C . MET A 1 82 ? 5.246 5.048 7.198 1.00 97.25 82 MET A C 1
ATOM 599 O O . MET A 1 82 ? 5.972 6.047 7.141 1.00 97.25 82 MET A O 1
ATOM 603 N N . ARG A 1 83 ? 5.603 3.887 6.648 1.00 97.44 83 ARG A N 1
ATOM 604 C CA . ARG A 1 83 ? 6.822 3.715 5.852 1.00 97.44 83 ARG A CA 1
ATOM 605 C C . ARG A 1 83 ? 6.490 3.068 4.509 1.00 97.44 83 ARG A C 1
ATOM 607 O O . ARG A 1 83 ? 6.012 1.933 4.497 1.00 97.44 83 ARG A O 1
ATOM 614 N N . PRO A 1 84 ? 6.834 3.705 3.376 1.00 96.56 84 PRO A N 1
ATOM 615 C CA . PRO A 1 84 ? 6.802 3.003 2.107 1.00 96.56 84 PRO A CA 1
ATOM 616 C C . PRO A 1 84 ? 7.856 1.899 2.148 1.00 96.56 84 PRO A C 1
ATOM 618 O O . PRO A 1 84 ? 8.982 2.117 2.621 1.00 96.56 84 PRO A O 1
ATOM 621 N N . ARG A 1 85 ? 7.509 0.714 1.651 1.00 96.06 85 ARG A N 1
ATOM 622 C CA . ARG A 1 85 ? 8.385 -0.463 1.648 1.00 96.06 85 ARG A CA 1
ATOM 623 C C . ARG A 1 85 ? 9.734 -0.179 0.986 1.00 96.06 85 ARG A C 1
ATOM 625 O O . ARG A 1 85 ? 10.769 -0.567 1.525 1.00 96.06 85 ARG A O 1
ATOM 632 N N . SER A 1 86 ? 9.753 0.586 -0.106 1.00 95.19 86 SER A N 1
ATOM 633 C CA . SER A 1 86 ? 10.991 1.020 -0.769 1.00 95.19 86 SER A CA 1
ATOM 634 C C . SER A 1 86 ? 11.950 1.767 0.162 1.00 95.19 86 SER A C 1
ATOM 636 O O . SER A 1 86 ? 13.156 1.592 0.032 1.00 95.19 86 SER A O 1
ATOM 638 N N . SER A 1 87 ? 11.463 2.536 1.144 1.00 94.00 87 SER A N 1
ATOM 639 C CA . SER A 1 87 ? 12.346 3.235 2.092 1.00 94.00 87 SER A CA 1
ATOM 640 C C . SER A 1 87 ? 13.114 2.277 3.002 1.00 94.00 87 SER A C 1
ATOM 642 O O . SER A 1 87 ? 14.246 2.562 3.385 1.00 94.00 87 SER A O 1
ATOM 644 N N . LEU A 1 88 ? 12.509 1.138 3.351 1.00 94.44 88 LEU A N 1
ATOM 645 C CA . LEU A 1 88 ? 13.156 0.100 4.148 1.00 94.44 88 LEU A CA 1
ATOM 646 C C . LEU A 1 88 ? 14.143 -0.690 3.294 1.00 94.44 88 LEU A C 1
ATOM 648 O O . LEU A 1 88 ? 15.268 -0.916 3.725 1.00 94.44 88 LEU A O 1
ATOM 652 N N . LEU A 1 89 ? 13.749 -1.034 2.067 1.00 93.88 89 LEU A N 1
ATOM 653 C CA . LEU A 1 89 ? 14.605 -1.781 1.147 1.00 93.88 89 LEU A CA 1
ATOM 654 C C . LEU A 1 89 ? 15.834 -0.977 0.710 1.00 93.88 89 LEU A C 1
ATOM 656 O O . LEU A 1 89 ? 16.924 -1.531 0.638 1.00 93.88 89 LEU A O 1
ATOM 660 N N . VAL A 1 90 ? 15.694 0.333 0.491 1.00 92.81 90 VAL A N 1
ATOM 661 C CA . VAL A 1 90 ? 16.837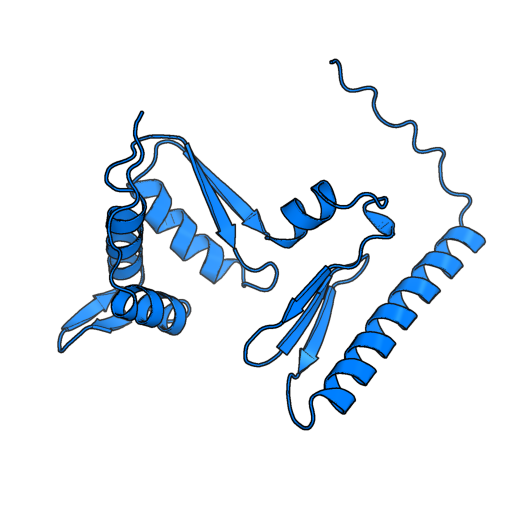 1.216 0.215 1.00 92.81 90 VAL A CA 1
ATOM 662 C C . VAL A 1 90 ? 17.797 1.263 1.403 1.00 92.81 90 VAL A C 1
ATOM 664 O O . VAL A 1 90 ? 19.002 1.199 1.197 1.00 92.81 90 VAL A O 1
ATOM 667 N N . ARG A 1 91 ? 17.290 1.325 2.643 1.00 91.62 91 ARG A N 1
ATOM 668 C CA . ARG A 1 91 ? 18.140 1.293 3.848 1.00 91.62 91 ARG A CA 1
ATOM 669 C C . ARG A 1 91 ? 18.852 -0.044 4.048 1.00 91.62 91 ARG A C 1
ATOM 671 O O . ARG A 1 91 ? 19.959 -0.056 4.566 1.00 91.62 91 ARG A O 1
ATOM 678 N N . ALA A 1 92 ? 18.208 -1.147 3.678 1.00 92.62 92 ALA A N 1
ATOM 679 C CA . ALA A 1 92 ? 18.770 -2.489 3.802 1.00 92.62 92 ALA A CA 1
ATOM 680 C C . ALA A 1 92 ? 19.720 -2.860 2.647 1.00 92.62 92 ALA A C 1
ATOM 682 O O . ALA A 1 92 ? 20.421 -3.866 2.728 1.00 92.62 92 ALA A O 1
ATOM 683 N N . SER A 1 93 ? 19.730 -2.078 1.564 1.00 91.69 93 SER A N 1
ATOM 684 C CA . SER A 1 93 ? 20.582 -2.318 0.402 1.00 91.69 93 SER A CA 1
ATOM 685 C C . SER A 1 93 ? 22.059 -2.100 0.756 1.00 91.69 93 SER A C 1
ATOM 687 O O . SER A 1 93 ? 22.394 -1.076 1.352 1.00 91.69 93 SER A O 1
ATOM 689 N N . PRO A 1 94 ? 22.975 -2.994 0.337 1.00 90.81 94 PRO A N 1
ATOM 690 C CA . PRO A 1 94 ? 24.413 -2.750 0.455 1.00 90.81 94 PRO A CA 1
ATOM 691 C C . PRO A 1 94 ? 24.903 -1.685 -0.541 1.00 90.81 94 PRO A C 1
ATOM 693 O O . PRO A 1 94 ? 26.032 -1.209 -0.440 1.00 90.81 94 PRO A O 1
ATOM 696 N N . ASN A 1 95 ? 24.075 -1.324 -1.528 1.00 87.75 95 ASN A N 1
ATOM 697 C CA . ASN A 1 95 ? 24.399 -0.316 -2.525 1.00 87.75 95 ASN A CA 1
ATOM 698 C C . ASN A 1 95 ? 24.000 1.083 -2.039 1.00 87.75 95 ASN A C 1
ATOM 700 O O . ASN A 1 95 ? 23.001 1.227 -1.330 1.00 87.75 95 ASN A O 1
ATOM 704 N N . PRO A 1 96 ? 24.700 2.140 -2.489 1.00 85.81 96 PRO A N 1
ATOM 705 C CA . PRO A 1 96 ? 24.267 3.507 -2.249 1.00 85.81 96 PRO A CA 1
ATOM 706 C C . PRO A 1 96 ? 22.795 3.744 -2.647 1.00 85.81 96 PRO A C 1
ATOM 708 O O . PRO A 1 96 ? 22.315 3.173 -3.634 1.00 85.81 96 PRO A O 1
ATOM 711 N N . PRO A 1 97 ? 22.067 4.636 -1.948 1.00 83.94 97 PRO A N 1
ATOM 712 C CA . PRO A 1 97 ? 20.654 4.888 -2.237 1.00 83.94 97 PRO A CA 1
ATOM 713 C C . PRO A 1 97 ? 20.369 5.266 -3.696 1.00 83.94 97 PRO A C 1
ATOM 715 O O . PRO A 1 97 ? 19.374 4.835 -4.266 1.00 83.94 97 PRO A O 1
ATOM 718 N N . HIS A 1 98 ? 21.270 6.024 -4.326 1.00 80.25 98 HIS A N 1
ATOM 719 C CA . HIS A 1 98 ? 21.123 6.510 -5.701 1.00 80.25 98 HIS A CA 1
ATOM 720 C C . HIS A 1 98 ? 21.405 5.447 -6.781 1.00 80.25 98 HIS A C 1
ATOM 722 O O . HIS A 1 98 ? 21.097 5.676 -7.949 1.00 80.25 98 HIS A O 1
ATOM 728 N N . THR A 1 99 ? 21.972 4.291 -6.418 1.00 84.06 99 THR A N 1
ATOM 729 C CA . THR A 1 99 ? 22.190 3.156 -7.334 1.00 84.06 99 THR A CA 1
ATOM 730 C C . THR A 1 99 ? 21.264 1.975 -7.052 1.00 84.06 99 THR A C 1
ATOM 732 O O . THR A 1 99 ? 21.251 1.010 -7.816 1.00 84.06 99 THR A O 1
ATOM 735 N N . THR A 1 100 ? 20.465 2.048 -5.986 1.00 90.62 100 THR A N 1
ATOM 736 C CA . THR A 1 100 ? 19.495 1.011 -5.638 1.00 90.62 100 THR A CA 1
ATOM 737 C C . THR A 1 100 ? 18.226 1.175 -6.472 1.00 90.62 100 THR A C 1
ATOM 739 O O . THR A 1 100 ? 17.634 2.252 -6.525 1.00 90.62 100 THR A O 1
ATOM 742 N N . VAL A 1 101 ? 17.791 0.087 -7.107 1.00 93.19 101 VAL A N 1
ATOM 743 C CA . VAL A 1 101 ? 16.519 0.010 -7.830 1.00 93.19 101 VAL A CA 1
ATOM 744 C C . VAL A 1 101 ? 15.625 -0.986 -7.110 1.00 93.19 101 VAL A C 1
ATOM 746 O O . VAL A 1 101 ? 15.998 -2.146 -6.945 1.00 93.19 101 VAL A O 1
ATOM 749 N N . ILE A 1 102 ? 14.445 -0.540 -6.694 1.00 95.69 102 ILE A N 1
ATOM 750 C CA . ILE A 1 102 ? 13.423 -1.392 -6.089 1.00 95.69 102 ILE A CA 1
ATOM 751 C C . ILE A 1 102 ? 12.355 -1.682 -7.136 1.00 95.69 102 ILE A C 1
ATOM 753 O O . ILE A 1 102 ? 11.832 -0.765 -7.767 1.00 95.69 102 ILE A O 1
ATOM 757 N N . VAL A 1 103 ? 12.026 -2.959 -7.307 1.00 96.62 103 VAL A N 1
ATOM 758 C CA . VAL A 1 103 ? 10.960 -3.408 -8.202 1.00 96.62 103 VAL A CA 1
ATOM 759 C C . VAL A 1 103 ? 9.854 -4.019 -7.352 1.00 96.62 103 VAL A C 1
ATOM 761 O O . VAL A 1 103 ? 10.040 -5.075 -6.752 1.00 96.62 103 VAL A O 1
ATOM 764 N N . GLU A 1 104 ? 8.706 -3.350 -7.283 1.00 96.75 104 GLU A N 1
ATOM 765 C CA . GLU A 1 104 ? 7.512 -3.871 -6.617 1.00 96.75 104 GLU A CA 1
ATOM 766 C C . GLU A 1 104 ? 6.565 -4.485 -7.652 1.00 96.75 104 GLU A C 1
ATOM 768 O O . GLU A 1 104 ? 6.125 -3.811 -8.581 1.00 96.75 104 GLU A O 1
ATOM 773 N N . ILE A 1 105 ? 6.228 -5.766 -7.495 1.00 96.06 105 ILE A N 1
ATOM 774 C CA . ILE A 1 105 ? 5.331 -6.487 -8.406 1.00 96.06 105 ILE A CA 1
ATOM 775 C C . ILE A 1 105 ? 3.937 -6.543 -7.777 1.00 96.06 105 ILE A C 1
ATOM 777 O O . ILE A 1 105 ? 3.731 -7.230 -6.781 1.00 96.06 105 ILE A O 1
ATOM 781 N N . ALA A 1 106 ? 2.977 -5.833 -8.367 1.00 92.44 106 ALA A N 1
ATOM 782 C CA . ALA A 1 106 ? 1.570 -5.855 -7.975 1.00 92.44 106 ALA A CA 1
ATOM 783 C C . ALA A 1 106 ? 0.737 -6.727 -8.935 1.00 92.44 106 ALA A C 1
ATOM 785 O O . ALA A 1 106 ? 1.236 -7.256 -9.935 1.00 92.44 106 ALA A O 1
ATOM 786 N N . SER A 1 107 ? -0.558 -6.880 -8.653 1.00 89.19 107 SER A N 1
ATOM 787 C CA . SER A 1 107 ? -1.466 -7.715 -9.455 1.00 89.19 107 SER A CA 1
ATOM 788 C C . SER A 1 107 ? -1.609 -7.211 -10.896 1.00 89.19 107 SER A C 1
ATOM 790 O O . SER A 1 107 ? -1.654 -8.009 -11.826 1.00 89.19 107 SER A O 1
ATOM 792 N N . ARG A 1 108 ? -1.634 -5.884 -11.096 1.00 91.88 108 ARG A N 1
ATOM 793 C CA . ARG A 1 108 ? -1.909 -5.244 -12.401 1.00 91.88 108 ARG A CA 1
ATOM 794 C C . ARG A 1 108 ? -0.751 -4.424 -12.969 1.00 91.88 108 ARG A C 1
ATOM 796 O O . ARG A 1 108 ? -0.831 -3.977 -14.112 1.00 91.88 108 ARG A O 1
ATOM 803 N N . MET A 1 109 ? 0.314 -4.222 -12.200 1.00 95.25 109 MET A N 1
ATOM 804 C CA . MET A 1 109 ? 1.466 -3.422 -12.611 1.00 95.25 109 MET A CA 1
ATOM 805 C C . MET A 1 109 ? 2.748 -3.872 -11.917 1.00 95.25 109 MET A C 1
ATOM 807 O O . MET A 1 109 ? 2.707 -4.519 -10.872 1.00 95.25 109 MET A O 1
ATOM 811 N N . VAL A 1 110 ? 3.880 -3.496 -12.494 1.00 97.25 110 VAL A N 1
ATOM 812 C CA . VAL A 1 110 ? 5.200 -3.562 -11.877 1.00 97.25 110 VAL A CA 1
ATOM 813 C C . VAL A 1 110 ? 5.693 -2.134 -11.707 1.00 97.25 110 VAL A C 1
ATOM 815 O O . VAL A 1 110 ? 5.737 -1.381 -12.675 1.00 97.25 110 VAL A O 1
ATOM 818 N N . VAL A 1 111 ? 6.047 -1.752 -10.486 1.00 97.12 111 VAL A N 1
ATOM 819 C CA . VAL A 1 111 ? 6.514 -0.404 -10.158 1.00 97.12 111 VAL A CA 1
ATOM 820 C C . VAL A 1 111 ? 8.019 -0.433 -9.955 1.00 97.12 111 VAL A C 1
ATOM 822 O O . VAL A 1 111 ? 8.540 -1.243 -9.192 1.00 97.12 111 VAL A O 1
ATOM 825 N N . ILE A 1 112 ? 8.716 0.456 -10.655 1.00 96.19 112 ILE A N 1
ATOM 826 C CA . ILE A 1 112 ? 10.165 0.604 -10.630 1.00 96.19 112 ILE A CA 1
ATOM 827 C C . ILE A 1 112 ? 10.481 1.894 -9.884 1.00 96.19 112 ILE A C 1
ATOM 829 O O . ILE A 1 112 ? 10.152 2.986 -10.345 1.00 96.19 112 ILE A O 1
ATOM 833 N N . ILE A 1 113 ? 11.130 1.772 -8.733 1.00 93.81 113 ILE A N 1
ATOM 834 C CA . ILE A 1 113 ? 11.491 2.889 -7.864 1.00 93.81 113 ILE A CA 1
ATOM 835 C C . ILE A 1 113 ? 13.007 3.018 -7.872 1.00 93.81 113 ILE A C 1
ATOM 837 O O . ILE A 1 113 ? 13.730 2.146 -7.393 1.00 93.81 113 ILE A O 1
ATOM 841 N N . ALA A 1 114 ? 13.474 4.122 -8.437 1.00 89.31 114 ALA A N 1
ATOM 842 C CA . ALA A 1 114 ? 14.875 4.505 -8.517 1.00 89.31 114 ALA A CA 1
ATOM 843 C C . ALA A 1 114 ? 14.955 6.039 -8.402 1.00 89.31 114 ALA A C 1
ATOM 845 O O . ALA A 1 114 ? 14.111 6.649 -7.749 1.00 89.31 114 ALA A O 1
ATOM 846 N N . ALA A 1 115 ? 15.911 6.690 -9.077 1.00 81.69 115 ALA A N 1
ATOM 847 C CA . ALA A 1 115 ? 15.958 8.156 -9.166 1.00 81.69 115 ALA A CA 1
ATOM 848 C C . ALA A 1 115 ? 14.662 8.776 -9.735 1.00 81.69 115 ALA A C 1
ATOM 850 O O . ALA A 1 115 ? 14.329 9.918 -9.437 1.00 81.69 115 ALA A O 1
ATOM 851 N N . THR A 1 116 ? 13.924 8.014 -10.545 1.00 81.50 116 THR A N 1
ATOM 852 C CA . THR A 1 116 ? 12.559 8.329 -10.976 1.00 81.50 116 THR A CA 1
ATOM 853 C C . THR A 1 116 ? 11.661 7.120 -10.754 1.00 81.50 116 THR A C 1
ATOM 855 O O . THR A 1 116 ? 12.135 5.984 -10.840 1.00 81.50 116 THR A O 1
ATOM 858 N N . VAL A 1 117 ? 10.373 7.359 -10.505 1.00 87.31 117 VAL A N 1
ATOM 859 C CA . VAL A 1 117 ? 9.364 6.298 -10.398 1.00 87.31 117 VAL A CA 1
ATOM 860 C C . VAL A 1 117 ? 8.789 6.012 -11.784 1.00 87.31 117 VAL A C 1
ATOM 862 O O . VAL A 1 117 ? 8.394 6.935 -12.493 1.00 87.31 117 VAL A O 1
ATOM 865 N N . GLY A 1 118 ? 8.762 4.739 -12.171 1.00 92.00 118 GLY A N 1
ATOM 866 C CA . GLY A 1 118 ? 8.102 4.244 -13.378 1.00 92.00 118 GLY A CA 1
ATOM 867 C C . GLY A 1 118 ? 7.137 3.111 -13.044 1.00 92.00 118 GLY A C 1
ATOM 868 O O . GLY A 1 118 ? 7.271 2.464 -12.005 1.00 92.00 118 GLY A O 1
ATOM 869 N N . ALA A 1 119 ? 6.171 2.858 -13.922 1.00 94.38 119 ALA A N 1
ATOM 870 C CA . ALA A 1 119 ? 5.235 1.751 -13.780 1.00 94.38 119 ALA A CA 1
ATOM 871 C C . ALA A 1 119 ? 4.982 1.098 -15.139 1.00 94.38 119 ALA A C 1
ATOM 873 O O . ALA A 1 119 ? 4.727 1.788 -16.122 1.00 94.38 119 ALA A O 1
ATOM 874 N N . GLU A 1 120 ? 5.027 -0.229 -15.168 1.00 96.56 120 GLU A N 1
ATOM 875 C CA . GLU A 1 120 ? 4.727 -1.042 -16.341 1.00 96.56 120 GLU A CA 1
ATOM 876 C C . GLU A 1 120 ? 3.451 -1.853 -16.093 1.00 96.56 120 GLU A C 1
ATOM 878 O O . GLU A 1 120 ? 3.349 -2.526 -15.060 1.00 96.56 120 GLU A O 1
ATOM 883 N N . PRO A 1 121 ? 2.460 -1.835 -17.003 1.00 96.44 121 PRO A N 1
ATOM 884 C CA . PRO A 1 121 ? 1.299 -2.707 -16.898 1.00 96.44 121 PRO A CA 1
ATOM 885 C C . PRO A 1 121 ? 1.723 -4.177 -16.874 1.00 96.44 121 PRO A C 1
ATOM 887 O O . PRO A 1 121 ? 2.461 -4.650 -17.736 1.00 96.44 121 PRO A O 1
ATOM 890 N N . ARG A 1 122 ? 1.197 -4.944 -15.919 1.00 95.00 122 ARG A N 1
ATOM 891 C CA . ARG A 1 122 ? 1.453 -6.384 -15.815 1.00 95.00 122 ARG A CA 1
ATOM 892 C C . ARG A 1 122 ? 0.435 -7.147 -16.663 1.00 95.00 122 ARG A C 1
ATOM 894 O O . ARG A 1 122 ? -0.458 -7.803 -16.137 1.00 95.00 122 ARG A O 1
ATOM 901 N N . ARG A 1 123 ? 0.525 -6.991 -17.986 1.00 93.50 123 ARG A N 1
ATOM 902 C CA . ARG A 1 123 ? -0.386 -7.606 -18.966 1.00 93.50 123 ARG A CA 1
ATOM 903 C C . ARG A 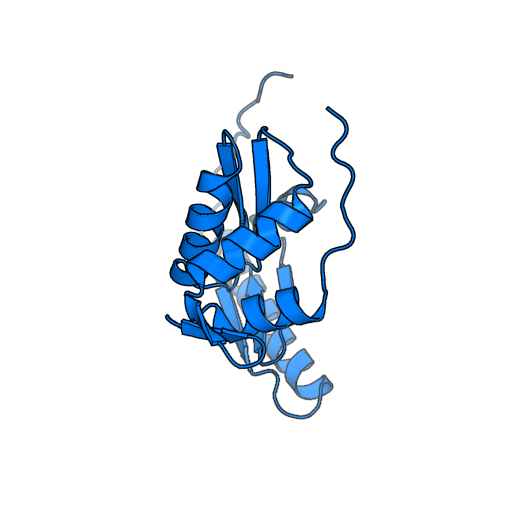1 123 ? 0.397 -8.423 -19.991 1.00 93.50 123 ARG A C 1
ATOM 905 O O . ARG A 1 123 ? 1.437 -7.979 -20.463 1.00 93.50 123 ARG A O 1
ATOM 912 N N . GLY A 1 124 ? -0.141 -9.579 -20.374 1.00 91.88 124 GLY A N 1
ATOM 913 C CA . GLY A 1 124 ? 0.473 -10.460 -21.370 1.00 91.88 124 GLY A CA 1
ATOM 914 C C . GLY A 1 124 ? 1.511 -11.418 -20.780 1.00 91.88 124 GLY A C 1
ATOM 915 O O . GLY A 1 124 ? 1.460 -11.758 -19.598 1.00 91.88 124 GLY A O 1
ATOM 916 N N . GLN A 1 125 ? 2.429 -11.893 -21.625 1.00 95.38 125 GLN A N 1
ATOM 917 C CA . GLN A 1 125 ? 3.426 -12.883 -21.221 1.00 95.38 125 GLN A CA 1
ATOM 918 C C . GLN A 1 125 ? 4.418 -12.290 -20.201 1.00 95.38 125 GLN A C 1
ATOM 920 O O . GLN A 1 125 ? 4.927 -11.187 -20.424 1.00 95.38 125 GLN A O 1
ATOM 925 N N . PRO A 1 126 ? 4.760 -13.017 -19.117 1.00 94.62 126 PRO A N 1
ATOM 926 C CA . PRO A 1 126 ? 5.700 -12.534 -18.104 1.00 94.62 126 PRO A CA 1
ATOM 927 C C . PRO A 1 126 ? 7.052 -12.072 -18.665 1.00 94.62 126 PRO A C 1
ATOM 929 O O . PRO A 1 126 ? 7.593 -11.078 -18.188 1.00 94.62 126 PRO A O 1
ATOM 932 N N . ALA A 1 127 ? 7.567 -12.742 -19.703 1.00 96.50 127 ALA A N 1
ATOM 933 C CA . ALA A 1 127 ? 8.814 -12.360 -20.367 1.00 96.50 127 ALA A CA 1
ATOM 934 C C . ALA A 1 127 ? 8.732 -10.959 -20.996 1.00 96.50 127 ALA A C 1
ATOM 936 O O . ALA A 1 127 ? 9.618 -10.137 -20.782 1.00 96.50 127 ALA A O 1
ATOM 937 N N . SER A 1 128 ? 7.632 -10.638 -21.682 1.00 96.44 128 SER A N 1
ATOM 938 C CA . SER A 1 128 ? 7.430 -9.318 -22.294 1.00 96.44 128 SER A CA 1
ATOM 939 C C . SER A 1 128 ? 7.347 -8.200 -21.249 1.00 96.44 128 SER A C 1
ATOM 941 O O . SER A 1 128 ? 7.893 -7.115 -21.457 1.00 96.44 128 SER A O 1
ATOM 943 N N . VAL A 1 129 ? 6.703 -8.463 -20.105 1.00 96.62 129 VAL A N 1
ATOM 944 C CA . VAL A 1 129 ? 6.658 -7.516 -18.977 1.00 96.62 129 VAL A CA 1
ATOM 945 C C . VAL A 1 129 ? 8.053 -7.335 -18.376 1.00 96.62 129 VAL A C 1
ATOM 947 O O . VAL A 1 129 ? 8.472 -6.205 -18.136 1.00 96.62 129 VAL A O 1
ATOM 950 N N . ALA A 1 130 ? 8.799 -8.425 -18.170 1.00 96.88 130 ALA A N 1
ATOM 951 C CA . ALA A 1 130 ? 10.163 -8.366 -17.652 1.00 96.88 130 ALA A CA 1
ATOM 952 C C . ALA A 1 130 ? 11.081 -7.545 -18.570 1.00 96.88 130 ALA A C 1
ATOM 954 O O . ALA A 1 130 ? 11.795 -6.670 -18.090 1.00 96.88 130 ALA A O 1
ATOM 955 N N . GLU A 1 131 ? 11.000 -7.741 -19.887 1.00 97.38 131 GLU A N 1
ATOM 956 C CA . GLU A 1 131 ? 11.746 -6.937 -20.857 1.00 97.38 131 GLU A CA 1
ATOM 957 C C . GLU A 1 131 ? 11.391 -5.446 -20.786 1.00 97.38 131 GLU A C 1
ATOM 959 O O . GLU A 1 131 ? 12.283 -4.596 -20.851 1.00 97.38 131 GLU A O 1
ATOM 964 N N . ALA A 1 132 ? 10.105 -5.106 -20.639 1.00 96.00 132 ALA A N 1
A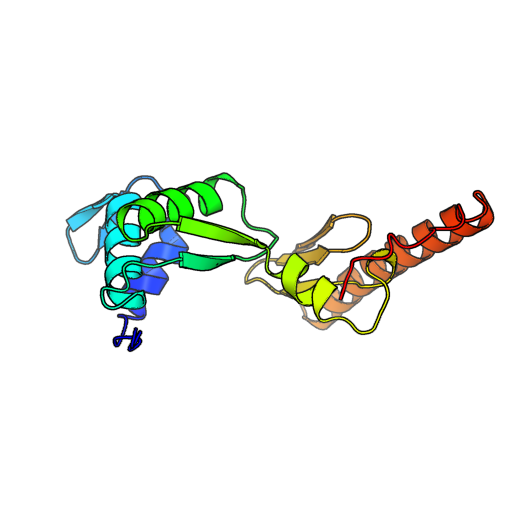TOM 965 C CA . ALA A 1 132 ? 9.668 -3.720 -20.468 1.00 96.00 132 ALA A CA 1
ATOM 966 C C . ALA A 1 132 ? 10.263 -3.097 -19.198 1.00 96.00 132 ALA A C 1
ATOM 968 O O . ALA A 1 132 ? 10.892 -2.038 -19.263 1.00 96.00 132 ALA A O 1
ATOM 969 N N . VAL A 1 133 ? 10.184 -3.808 -18.073 1.00 96.56 133 VAL A N 1
ATOM 970 C CA . VAL A 1 133 ? 10.789 -3.399 -16.799 1.00 96.56 133 VAL A CA 1
ATOM 971 C C . VAL A 1 133 ? 12.303 -3.211 -16.948 1.00 96.56 133 VAL A C 1
ATOM 973 O O . VAL A 1 133 ? 12.837 -2.179 -16.541 1.00 96.56 133 VAL A O 1
ATOM 976 N N . THR A 1 134 ? 13.011 -4.140 -17.597 1.00 95.88 134 THR A N 1
ATOM 977 C CA . THR A 1 134 ? 14.455 -4.019 -17.853 1.00 95.88 134 THR A CA 1
ATOM 978 C C . THR A 1 134 ? 14.786 -2.781 -18.688 1.00 95.88 134 THR A C 1
ATOM 980 O O . THR A 1 134 ? 15.768 -2.094 -18.392 1.00 95.88 134 THR A O 1
ATOM 983 N N . ARG A 1 135 ? 13.970 -2.437 -19.695 1.00 94.06 135 ARG A N 1
ATOM 984 C CA . ARG A 1 135 ? 14.159 -1.207 -20.486 1.00 94.06 135 ARG A CA 1
ATOM 985 C C . ARG A 1 135 ? 14.037 0.049 -19.624 1.00 94.06 135 ARG A C 1
ATOM 987 O O . ARG A 1 135 ? 14.879 0.941 -19.764 1.00 94.06 135 ARG A O 1
ATOM 994 N N . VAL A 1 136 ? 13.057 0.103 -18.719 1.00 92.50 136 VAL A N 1
ATOM 995 C CA . VAL A 1 136 ? 12.886 1.216 -17.767 1.00 92.50 136 VAL A CA 1
ATOM 996 C C . VAL A 1 136 ? 14.096 1.330 -16.839 1.00 92.50 136 VAL A C 1
ATOM 998 O O . VAL A 1 136 ? 14.680 2.407 -16.717 1.00 92.50 136 VAL A O 1
ATOM 1001 N N . ILE A 1 137 ? 14.543 0.216 -16.251 1.00 92.31 137 ILE A N 1
ATOM 1002 C CA . ILE A 1 137 ? 15.724 0.183 -15.372 1.00 92.31 137 ILE A CA 1
ATOM 1003 C C . ILE A 1 137 ? 16.970 0.684 -16.114 1.00 92.31 137 ILE A C 1
ATOM 1005 O O . ILE A 1 137 ? 17.698 1.551 -15.621 1.00 92.31 137 ILE A O 1
ATOM 1009 N N . ALA A 1 138 ? 17.199 0.186 -17.331 1.00 91.00 138 ALA A N 1
ATOM 1010 C CA . ALA A 1 138 ? 18.341 0.580 -18.145 1.00 91.00 138 ALA A CA 1
ATOM 1011 C C . ALA A 1 138 ? 18.301 2.072 -18.520 1.00 91.00 138 ALA A C 1
ATOM 1013 O O . ALA A 1 138 ? 19.346 2.728 -18.548 1.00 91.00 138 ALA A O 1
ATOM 1014 N N . ALA A 1 139 ? 17.115 2.629 -18.786 1.00 87.06 139 ALA A N 1
ATOM 1015 C CA . ALA A 1 139 ? 16.945 4.054 -19.061 1.00 87.06 139 ALA A CA 1
ATOM 1016 C C . ALA A 1 139 ? 17.315 4.921 -17.849 1.00 87.06 139 ALA A C 1
ATOM 1018 O O . ALA A 1 139 ? 18.046 5.904 -18.004 1.00 87.06 139 ALA A O 1
ATOM 1019 N N . THR A 1 140 ? 16.899 4.522 -16.646 1.00 82.69 140 THR A N 1
ATOM 1020 C CA . THR A 1 140 ? 17.254 5.223 -15.405 1.00 82.69 140 THR A CA 1
ATOM 1021 C C . THR A 1 140 ? 18.759 5.185 -15.142 1.00 82.69 140 THR A C 1
ATOM 1023 O O . THR A 1 140 ? 19.363 6.221 -14.862 1.00 82.69 140 THR A O 1
ATOM 1026 N N . ALA A 1 141 ? 19.400 4.027 -15.330 1.00 80.12 141 ALA A N 1
ATOM 1027 C CA . ALA A 1 141 ? 20.849 3.890 -15.171 1.00 80.12 141 ALA A CA 1
ATOM 1028 C C . ALA A 1 141 ? 21.642 4.753 -16.172 1.00 80.12 141 ALA A C 1
ATOM 1030 O O . ALA A 1 141 ? 22.669 5.335 -15.819 1.00 80.12 141 ALA A O 1
ATOM 1031 N N . ARG A 1 142 ? 21.171 4.869 -17.425 1.00 81.44 142 ARG A N 1
ATOM 1032 C CA . ARG A 1 142 ? 21.776 5.766 -18.428 1.00 81.44 142 ARG A CA 1
ATOM 1033 C C . ARG A 1 142 ? 21.655 7.231 -18.021 1.00 81.44 142 ARG A C 1
ATOM 1035 O O . ARG A 1 142 ? 22.647 7.949 -18.088 1.00 81.44 142 ARG A O 1
ATOM 1042 N N . ARG A 1 143 ? 20.473 7.661 -17.568 1.00 77.69 143 ARG A N 1
ATOM 1043 C CA . ARG A 1 143 ? 20.240 9.040 -17.110 1.00 77.69 143 ARG A CA 1
ATOM 1044 C C . ARG A 1 143 ? 21.154 9.404 -15.941 1.00 77.69 143 ARG A C 1
ATOM 1046 O O . ARG A 1 143 ? 21.744 10.478 -15.951 1.00 77.69 143 ARG A O 1
ATOM 1053 N N . TRP A 1 144 ? 21.323 8.489 -14.990 1.00 75.25 144 TRP A N 1
ATOM 1054 C CA . TRP A 1 144 ? 22.248 8.671 -13.874 1.00 75.25 144 TRP A CA 1
ATOM 1055 C C . TRP A 1 144 ? 23.700 8.840 -14.340 1.00 75.25 144 TRP A C 1
ATOM 1057 O O . TRP A 1 144 ? 24.366 9.796 -13.951 1.00 75.25 144 TRP A O 1
ATOM 1067 N N . ARG A 1 145 ? 24.178 7.968 -15.239 1.00 77.31 145 ARG A N 1
ATOM 1068 C CA . ARG A 1 145 ? 25.536 8.082 -15.800 1.00 77.31 145 ARG A CA 1
ATOM 1069 C C . ARG A 1 145 ? 25.767 9.415 -16.512 1.00 77.31 145 ARG A C 1
ATOM 1071 O O . ARG A 1 145 ? 26.798 10.040 -16.289 1.00 77.31 145 ARG A O 1
ATOM 1078 N N . LEU A 1 146 ? 24.801 9.857 -17.320 1.00 78.69 146 LEU A N 1
ATOM 1079 C CA . LEU A 1 146 ? 24.855 11.150 -18.011 1.00 78.69 146 LEU A CA 1
ATOM 1080 C C . LEU A 1 146 ? 24.910 12.331 -17.030 1.00 78.69 146 LEU A C 1
ATOM 1082 O O . LEU A 1 146 ? 25.647 13.295 -17.250 1.00 78.69 146 LEU A O 1
ATOM 1086 N N . TRP A 1 147 ? 24.160 12.252 -15.930 1.00 73.94 147 TRP A N 1
ATOM 1087 C CA . TRP A 1 147 ? 24.212 13.257 -14.873 1.00 73.94 147 TRP A CA 1
ATOM 1088 C C . TRP A 1 147 ? 25.601 13.310 -14.218 1.00 73.94 147 TRP A C 1
ATOM 1090 O O . TRP A 1 147 ? 26.199 14.380 -14.174 1.00 73.94 147 TRP A O 1
ATOM 1100 N N . CYS A 1 148 ? 26.186 12.169 -13.835 1.00 75.75 148 CYS A N 1
ATOM 1101 C CA . CYS A 1 148 ? 27.545 12.123 -13.276 1.00 75.75 148 CYS A CA 1
ATOM 1102 C C . CYS A 1 148 ? 28.636 12.601 -14.250 1.00 75.75 148 CYS A C 1
ATOM 1104 O O . CYS A 1 148 ? 29.651 13.136 -13.814 1.00 75.75 148 CYS A O 1
ATOM 1106 N N . SER A 1 149 ? 28.469 12.396 -15.563 1.00 76.50 149 SER A N 1
ATOM 1107 C CA . SER A 1 149 ? 29.450 12.870 -16.551 1.00 76.50 149 SER A CA 1
ATOM 1108 C C . SER A 1 149 ? 29.382 14.377 -16.794 1.00 76.50 149 SER A C 1
ATOM 1110 O O . SER A 1 149 ? 30.375 14.976 -17.191 1.00 76.50 149 SER A O 1
ATOM 1112 N N . THR A 1 150 ? 28.213 14.988 -16.582 1.00 80.19 150 THR A N 1
ATOM 1113 C CA . THR A 1 150 ? 27.989 16.428 -16.803 1.00 80.19 150 THR A CA 1
ATOM 1114 C C . THR A 1 150 ? 28.170 17.250 -15.532 1.00 80.19 150 THR A C 1
ATOM 1116 O O . THR A 1 150 ? 28.519 18.424 -15.604 1.00 80.19 150 THR A O 1
ATOM 1119 N N . HIS A 1 151 ? 27.977 16.633 -14.369 1.00 67.81 151 HIS A N 1
ATOM 1120 C CA . HIS A 1 151 ? 28.127 17.253 -13.065 1.00 67.81 151 HIS A CA 1
ATOM 1121 C C . HIS A 1 151 ? 29.142 16.436 -12.271 1.00 67.81 151 HIS A C 1
ATOM 1123 O O . HIS A 1 151 ? 28.897 15.270 -11.959 1.00 67.81 151 HIS A O 1
ATOM 1129 N N . ARG A 1 152 ? 30.288 17.042 -11.918 1.00 58.38 152 ARG A N 1
ATOM 1130 C CA . ARG A 1 152 ? 31.186 16.455 -10.913 1.00 58.38 152 ARG A CA 1
ATOM 1131 C C . ARG A 1 152 ? 30.329 16.218 -9.672 1.00 58.38 152 ARG A C 1
ATOM 1133 O O . ARG A 1 152 ? 29.724 17.173 -9.189 1.00 58.38 152 ARG A O 1
ATOM 1140 N N . ALA A 1 153 ? 30.245 14.972 -9.199 1.00 53.28 153 ALA A N 1
ATOM 1141 C CA . ALA A 1 153 ? 29.531 14.677 -7.964 1.00 53.28 153 ALA A CA 1
ATOM 1142 C C . ALA A 1 153 ? 30.026 15.675 -6.905 1.00 53.28 153 ALA A C 1
ATOM 1144 O O . ALA A 1 153 ? 31.246 15.744 -6.701 1.00 53.28 153 ALA A O 1
ATOM 1145 N N . PRO A 1 154 ? 29.154 16.498 -6.289 1.00 46.38 154 PRO A N 1
ATOM 1146 C CA . PRO A 1 154 ? 29.592 17.255 -5.133 1.00 46.38 154 PRO A CA 1
ATOM 1147 C C . PRO A 1 154 ? 30.130 16.219 -4.154 1.00 46.38 154 PRO A C 1
ATOM 1149 O O . PRO A 1 154 ? 29.517 15.160 -3.993 1.00 46.38 154 PRO A O 1
ATOM 1152 N N . SER A 1 155 ? 31.304 16.475 -3.578 1.00 49.44 155 SER A N 1
ATOM 1153 C CA . SER A 1 155 ? 31.804 15.683 -2.463 1.00 49.44 155 SER A CA 1
ATOM 1154 C C . SER A 1 155 ? 30.680 15.639 -1.436 1.00 49.44 155 SER A C 1
ATOM 1156 O O . SER A 1 155 ? 30.421 16.628 -0.757 1.00 49.44 155 SER A O 1
ATOM 1158 N N . LEU A 1 156 ? 29.938 14.532 -1.393 1.00 46.22 156 LEU A N 1
ATOM 1159 C CA . LEU A 1 156 ? 28.990 14.272 -0.330 1.00 46.22 156 LEU A CA 1
ATOM 1160 C C . LEU A 1 156 ? 29.877 14.001 0.877 1.00 46.22 156 LEU A C 1
ATOM 1162 O O . LEU A 1 156 ? 30.266 12.861 1.127 1.00 46.22 156 LEU A O 1
ATOM 1166 N N . GLU A 1 157 ? 30.269 15.064 1.578 1.00 39.62 157 GLU A N 1
ATOM 1167 C CA . GLU A 1 157 ? 30.657 14.942 2.971 1.00 39.62 157 GLU A CA 1
ATOM 1168 C C . GLU A 1 157 ? 29.462 14.295 3.664 1.00 39.62 157 GLU A C 1
ATOM 1170 O O . GLU A 1 157 ? 28.426 14.916 3.900 1.00 39.62 157 GLU A O 1
ATOM 1175 N N . LEU A 1 158 ? 29.565 12.983 3.871 1.00 36.88 158 LEU A N 1
ATOM 1176 C CA . LEU A 1 158 ? 28.596 12.227 4.639 1.00 36.88 158 LEU A CA 1
ATOM 1177 C C . LEU A 1 158 ? 28.500 12.914 6.007 1.00 36.88 158 LEU A C 1
ATOM 1179 O O . LEU A 1 158 ? 29.540 13.056 6.664 1.00 36.88 158 LEU A O 1
ATOM 1183 N N . PRO A 1 159 ? 27.310 13.347 6.462 1.00 34.75 159 PRO A N 1
ATOM 1184 C CA . PRO A 1 159 ? 27.181 13.859 7.813 1.00 34.75 159 PRO A CA 1
ATOM 1185 C C . PRO A 1 159 ? 27.635 12.754 8.767 1.00 34.75 159 PRO A C 1
ATOM 1187 O O . PRO A 1 159 ? 27.081 11.652 8.775 1.00 34.75 159 PRO A O 1
ATOM 1190 N N . ARG A 1 160 ? 28.692 13.029 9.538 1.00 38.06 160 ARG A N 1
ATOM 1191 C CA . ARG A 1 160 ? 29.127 12.154 10.627 1.00 38.06 160 ARG A CA 1
ATOM 1192 C C . ARG A 1 160 ? 28.008 12.140 11.662 1.00 38.06 160 ARG A C 1
ATOM 1194 O O . ARG A 1 160 ? 27.886 13.076 12.445 1.00 38.06 160 ARG A O 1
ATOM 1201 N N . TRP A 1 161 ? 27.176 11.106 11.639 1.00 30.53 161 TRP A N 1
ATOM 1202 C CA . TRP A 1 161 ? 26.200 10.885 12.697 1.00 30.53 161 TRP A CA 1
ATOM 1203 C C . TRP A 1 161 ? 26.926 10.298 13.920 1.00 30.53 161 TRP A C 1
ATOM 1205 O O . TRP A 1 161 ? 27.716 9.363 13.745 1.00 30.53 161 TRP A O 1
ATOM 1215 N N . PRO A 1 162 ? 26.743 10.858 15.130 1.00 37.91 162 PRO A N 1
ATOM 1216 C CA . PRO A 1 162 ? 27.361 10.320 16.337 1.00 37.91 162 PRO A CA 1
ATOM 1217 C C . PRO A 1 162 ? 26.871 8.890 16.605 1.00 37.91 162 PRO A C 1
ATOM 1219 O O . PRO A 1 162 ? 25.737 8.545 16.272 1.00 37.91 162 PRO A O 1
ATOM 1222 N N . ARG A 1 163 ? 27.788 8.069 17.132 1.00 46.50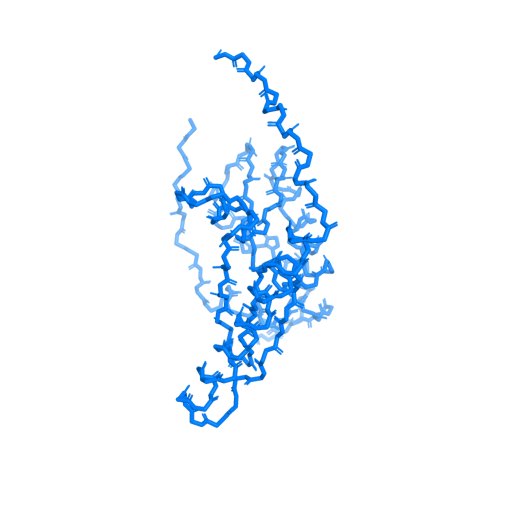 163 ARG A N 1
ATOM 1223 C CA . ARG A 1 163 ? 27.619 6.627 17.359 1.00 46.50 163 ARG A CA 1
ATOM 1224 C C . ARG A 1 163 ? 26.516 6.305 18.356 1.00 46.50 163 ARG A C 1
ATOM 1226 O O . ARG A 1 163 ? 26.382 7.079 19.328 1.00 46.50 163 ARG A O 1
#